Protein AF-A0A928K5H0-F1 (afdb_monomer)

Secondary structure (DSSP, 8-state):
-HHHHHHHHHHHHHHHHHHHHHHHHHHHHHHHHHHHHHHHHHHHHHHHHHHHHHHHHHHHHHHHHHHTS--HHHHHHHHHHHHHHHHHHHHHHHHHHHHHHH-

pLDDT: mean 87.51, std 7.93, range [52.03, 95.06]

Structure (mmCIF, N/CA/C/O backbone):
data_AF-A0A928K5H0-F1
#
_entry.id   AF-A0A928K5H0-F1
#
loop_
_atom_site.group_PDB
_atom_site.id
_atom_site.type_symbol
_atom_site.label_atom_id
_atom_site.label_alt_id
_atom_site.label_comp_id
_atom_site.label_asym_id
_atom_site.label_entity_id
_atom_site.label_seq_id
_atom_site.pdbx_PDB_ins_code
_atom_site.Cartn_x
_atom_site.Cartn_y
_atom_site.Cartn_z
_atom_site.occupancy
_atom_site.B_iso_or_equiv
_atom_site.auth_seq_id
_atom_site.auth_comp_id
_atom_site.auth_asym_id
_atom_site.auth_atom_id
_atom_site.pdbx_PDB_model_num
ATOM 1 N N . MET A 1 1 ? 52.995 -17.047 -34.465 1.00 59.91 1 MET A N 1
ATOM 2 C CA . MET A 1 1 ? 52.476 -16.317 -33.281 1.00 59.91 1 MET A CA 1
ATOM 3 C C . MET A 1 1 ? 51.305 -15.399 -33.643 1.00 59.91 1 MET A C 1
ATOM 5 O O . MET A 1 1 ? 50.323 -15.415 -32.923 1.00 59.91 1 MET A O 1
ATOM 9 N N . TRP A 1 2 ? 51.349 -14.673 -34.771 1.00 60.72 2 TRP A N 1
ATOM 10 C CA . TRP A 1 2 ? 50.247 -13.807 -35.237 1.00 60.72 2 TRP A CA 1
ATOM 11 C C . TRP A 1 2 ? 48.957 -14.559 -35.630 1.00 60.72 2 TRP A C 1
ATOM 13 O O . TRP A 1 2 ? 47.858 -14.081 -35.365 1.00 60.72 2 TRP A O 1
ATOM 23 N N . GLU A 1 3 ? 49.083 -15.775 -36.169 1.00 73.81 3 GLU A N 1
ATOM 24 C CA . GLU A 1 3 ? 47.952 -16.615 -36.613 1.00 73.81 3 GLU A CA 1
ATOM 25 C C . GLU A 1 3 ? 46.990 -17.032 -35.485 1.00 73.81 3 GLU A C 1
ATOM 27 O O . GLU A 1 3 ? 45.829 -17.320 -35.749 1.00 73.81 3 GLU A O 1
ATOM 32 N N . TYR A 1 4 ? 47.440 -17.002 -34.226 1.00 74.62 4 TYR A N 1
ATOM 33 C CA . TYR A 1 4 ? 46.629 -17.368 -33.055 1.00 74.62 4 TYR A CA 1
ATOM 34 C C . TYR A 1 4 ? 46.039 -16.155 -32.314 1.00 74.62 4 TYR A C 1
ATOM 36 O O . TYR A 1 4 ? 45.102 -16.297 -31.529 1.00 74.62 4 TYR A O 1
ATOM 44 N N . ILE A 1 5 ? 46.559 -14.950 -32.566 1.00 74.38 5 ILE A N 1
ATOM 45 C CA . ILE A 1 5 ? 46.117 -13.718 -31.891 1.00 74.38 5 ILE A CA 1
ATOM 46 C C . ILE A 1 5 ? 44.836 -13.172 -32.543 1.00 74.38 5 ILE A C 1
ATOM 48 O O . ILE A 1 5 ? 43.94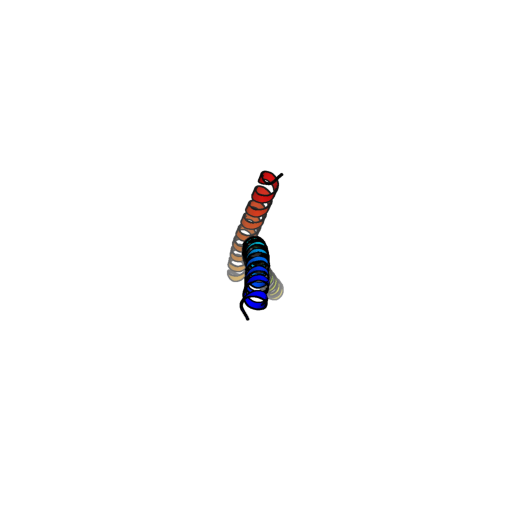5 -12.685 -31.857 1.00 74.38 5 ILE A O 1
ATOM 52 N N . LEU A 1 6 ? 44.701 -13.290 -33.867 1.00 76.44 6 LEU A N 1
ATOM 53 C CA . LEU A 1 6 ? 43.520 -12.804 -34.592 1.00 76.44 6 LEU A CA 1
ATOM 54 C C . LEU A 1 6 ? 42.212 -13.554 -34.248 1.00 76.44 6 LEU A C 1
ATOM 56 O O . LEU A 1 6 ? 41.209 -12.881 -34.003 1.00 76.44 6 LEU A O 1
ATOM 60 N N . PRO A 1 7 ? 42.181 -14.902 -34.174 1.00 80.06 7 PRO A N 1
ATOM 61 C CA . PRO A 1 7 ? 40.955 -15.636 -33.845 1.00 80.06 7 PRO A CA 1
ATOM 62 C C . PRO A 1 7 ? 40.490 -15.402 -32.403 1.00 80.06 7 PRO A C 1
ATOM 64 O O . PRO A 1 7 ? 39.307 -15.191 -32.159 1.00 80.06 7 PRO A O 1
ATOM 67 N N . THR A 1 8 ? 41.424 -15.347 -31.450 1.00 77.88 8 THR A N 1
ATOM 68 C CA . THR A 1 8 ? 41.111 -15.132 -30.026 1.00 77.88 8 THR A CA 1
ATOM 69 C C . THR A 1 8 ? 40.555 -13.728 -29.760 1.00 77.88 8 THR A C 1
ATOM 71 O O . THR A 1 8 ? 39.624 -13.552 -28.971 1.00 77.88 8 THR A O 1
ATOM 74 N N . LEU A 1 9 ? 41.051 -12.710 -30.470 1.00 79.25 9 LEU A N 1
ATOM 75 C CA . LEU A 1 9 ? 40.475 -11.363 -30.426 1.00 79.25 9 LEU A CA 1
ATOM 76 C C . LEU A 1 9 ? 39.068 -11.316 -31.036 1.00 79.25 9 LEU A C 1
ATOM 78 O O . LEU A 1 9 ? 38.190 -10.639 -30.506 1.00 79.25 9 LEU A O 1
ATOM 82 N N . PHE A 1 10 ? 38.818 -12.062 -32.111 1.00 84.00 10 PHE A N 1
ATOM 83 C CA . PHE A 1 10 ? 37.485 -12.137 -32.704 1.00 84.00 10 PHE A CA 1
ATOM 84 C C . PHE A 1 10 ? 36.472 -12.800 -31.757 1.00 84.00 10 PHE A C 1
ATOM 86 O O . PHE A 1 10 ? 35.386 -12.262 -31.538 1.00 84.00 10 PHE A O 1
ATOM 93 N N . GLU A 1 11 ? 36.847 -13.916 -31.128 1.00 83.12 11 GLU A N 1
ATOM 94 C CA . GLU A 1 11 ? 36.005 -14.626 -30.157 1.00 83.12 11 GLU A CA 1
ATOM 95 C C . GLU A 1 11 ? 35.631 -13.747 -28.954 1.00 83.12 11 GLU A C 1
ATOM 97 O O . GLU A 1 11 ? 34.465 -13.700 -28.555 1.00 83.12 11 GLU A O 1
ATOM 102 N N . THR A 1 12 ? 36.587 -12.988 -28.408 1.00 88.25 12 THR A N 1
ATOM 103 C CA . THR A 1 12 ? 36.326 -12.085 -27.271 1.00 88.25 12 THR A CA 1
ATOM 104 C C . THR A 1 12 ? 35.405 -10.921 -27.642 1.00 88.25 12 THR A C 1
ATOM 106 O O . THR A 1 12 ? 34.532 -10.554 -26.852 1.00 88.25 12 THR A O 1
ATOM 109 N N . ILE A 1 13 ? 35.530 -10.378 -28.856 1.00 89.75 13 ILE A N 1
ATOM 110 C CA . ILE A 1 13 ? 34.655 -9.315 -29.369 1.00 89.75 13 ILE A CA 1
ATOM 111 C C . ILE A 1 13 ? 33.220 -9.827 -29.566 1.00 89.75 13 ILE A C 1
ATOM 113 O O . ILE A 1 13 ? 32.265 -9.161 -29.156 1.00 89.75 13 ILE A O 1
ATOM 117 N N . VAL A 1 14 ? 33.050 -11.018 -30.150 1.00 90.31 14 VAL A N 1
ATOM 118 C CA . VAL A 1 14 ? 31.728 -11.635 -30.356 1.00 90.31 14 VAL A CA 1
ATOM 119 C C . VAL A 1 14 ? 31.061 -11.950 -29.017 1.00 90.31 14 VAL A C 1
ATOM 121 O O . VAL A 1 14 ? 29.890 -11.615 -28.821 1.00 90.31 14 VAL A O 1
ATOM 12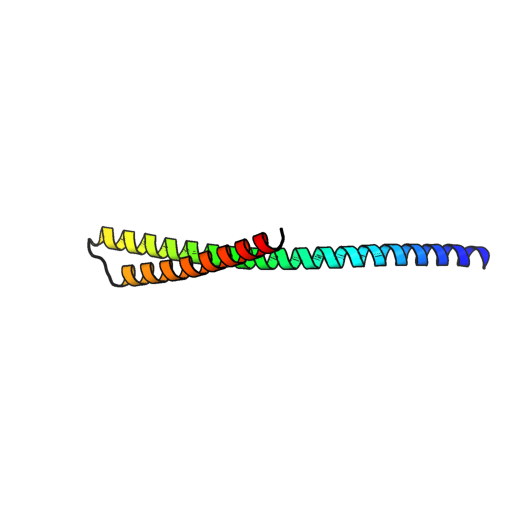4 N N . LEU A 1 15 ? 31.808 -12.522 -28.068 1.00 89.06 15 LEU A N 1
ATOM 125 C CA . LEU A 1 15 ? 31.301 -12.799 -26.726 1.00 89.06 15 LEU A CA 1
ATOM 126 C C . LEU A 1 15 ? 30.913 -11.504 -25.996 1.00 89.06 15 LEU A C 1
ATOM 128 O O . LEU A 1 15 ? 29.832 -11.429 -25.413 1.00 89.06 15 LEU A O 1
ATOM 132 N N . GLY A 1 16 ? 31.746 -10.462 -26.075 1.00 90.44 16 GLY A N 1
ATOM 133 C CA . GLY A 1 16 ? 31.464 -9.154 -25.483 1.00 90.44 16 GLY A CA 1
ATOM 134 C C . GLY A 1 16 ? 30.194 -8.507 -26.044 1.00 90.44 16 GLY A C 1
ATOM 135 O O . GLY A 1 16 ? 29.360 -8.019 -25.279 1.00 90.44 16 GLY A O 1
ATOM 136 N N . MET A 1 17 ? 29.989 -8.565 -27.364 1.00 91.25 17 MET A N 1
ATOM 137 C CA . MET A 1 17 ? 28.754 -8.087 -27.999 1.00 91.25 17 MET A CA 1
ATOM 138 C C . MET A 1 17 ? 27.521 -8.891 -27.566 1.00 91.25 17 MET A C 1
ATOM 140 O O . MET A 1 17 ? 26.471 -8.302 -27.288 1.00 91.25 17 MET A O 1
ATOM 144 N N . ALA A 1 18 ? 27.638 -10.217 -27.461 1.00 90.81 18 ALA A N 1
ATOM 145 C CA . ALA A 1 18 ? 26.551 -11.072 -26.990 1.00 90.81 18 ALA A CA 1
ATOM 146 C C . ALA A 1 18 ? 26.164 -10.747 -25.536 1.00 90.81 18 ALA A C 1
ATOM 148 O O . ALA A 1 18 ? 24.983 -10.556 -25.235 1.00 90.81 18 ALA A O 1
ATOM 149 N N . VAL A 1 19 ? 27.154 -10.601 -24.647 1.00 92.44 19 VAL A N 1
ATOM 150 C CA . VAL A 1 19 ? 26.941 -10.208 -23.245 1.00 92.44 19 VAL A CA 1
ATOM 151 C C . VAL A 1 19 ? 26.305 -8.822 -23.156 1.00 92.44 19 VAL A C 1
ATOM 153 O O . VAL A 1 19 ? 25.329 -8.657 -22.428 1.00 92.44 19 VAL A O 1
ATOM 156 N N . PHE A 1 20 ? 26.772 -7.844 -23.937 1.00 92.62 20 PHE A N 1
ATOM 157 C CA . PHE A 1 20 ? 26.186 -6.500 -23.962 1.00 92.62 20 PHE A CA 1
ATOM 158 C C . PHE A 1 20 ? 24.699 -6.519 -24.347 1.00 92.62 20 PHE A C 1
ATOM 160 O O . PHE A 1 20 ? 23.871 -5.854 -23.716 1.00 92.62 20 PHE A O 1
ATOM 167 N N . TYR A 1 21 ? 24.330 -7.314 -25.356 1.00 92.25 21 TYR A N 1
ATOM 168 C CA . TYR A 1 21 ? 22.936 -7.445 -25.775 1.00 92.25 21 TYR A CA 1
ATOM 169 C C . TYR A 1 21 ? 22.065 -8.097 -24.689 1.00 92.25 21 TYR A C 1
ATOM 171 O O . TYR A 1 21 ? 20.960 -7.619 -24.402 1.00 92.25 21 TYR A O 1
ATOM 179 N N . LEU A 1 22 ? 22.569 -9.150 -24.037 1.00 91.56 22 LEU A N 1
ATOM 180 C CA . LEU A 1 22 ? 21.879 -9.810 -22.926 1.00 91.56 22 LEU A CA 1
ATOM 181 C C . LEU A 1 22 ? 21.736 -8.889 -21.713 1.00 91.56 22 LEU A C 1
ATOM 183 O O . LEU A 1 22 ? 20.644 -8.798 -21.156 1.00 91.56 22 LEU A O 1
ATOM 187 N N . GLN A 1 23 ? 22.782 -8.148 -21.355 1.00 92.25 23 GLN A N 1
ATOM 188 C CA . GLN A 1 23 ? 22.766 -7.192 -20.250 1.00 92.25 23 GLN A CA 1
ATOM 189 C C . GLN A 1 23 ? 21.757 -6.067 -20.504 1.00 92.25 23 GLN A C 1
ATOM 191 O O . GLN A 1 23 ? 21.014 -5.676 -19.606 1.00 92.25 23 GLN A O 1
ATOM 196 N N . ARG A 1 24 ? 21.648 -5.583 -21.749 1.00 90.81 24 ARG A N 1
ATOM 197 C CA . ARG A 1 24 ? 20.635 -4.585 -22.123 1.00 90.81 24 ARG A CA 1
ATOM 198 C C . ARG A 1 24 ? 19.212 -5.132 -21.997 1.00 90.81 24 ARG A C 1
ATOM 200 O O . ARG A 1 24 ? 18.310 -4.391 -21.607 1.00 90.81 24 ARG A O 1
ATOM 207 N N . ARG A 1 25 ? 18.998 -6.415 -22.307 1.00 88.81 25 ARG A N 1
ATOM 208 C CA . ARG A 1 25 ? 17.710 -7.095 -22.090 1.00 88.81 25 ARG A CA 1
ATOM 209 C C . ARG A 1 25 ? 17.419 -7.332 -20.609 1.00 88.81 25 ARG A C 1
ATOM 211 O O . ARG A 1 25 ? 16.292 -7.081 -20.191 1.00 88.81 25 ARG A O 1
ATOM 218 N N . GLN A 1 26 ? 18.405 -7.766 -19.826 1.00 89.25 26 GLN A N 1
ATOM 219 C CA . GLN A 1 26 ? 18.280 -7.925 -18.374 1.00 89.25 26 GLN A CA 1
ATOM 220 C C . GLN A 1 26 ? 17.924 -6.598 -17.717 1.00 89.25 26 GLN A C 1
ATOM 222 O O . GLN A 1 26 ? 16.893 -6.527 -17.071 1.00 89.25 26 GLN A O 1
ATOM 227 N N . LYS A 1 27 ? 18.636 -5.510 -18.030 1.00 90.56 27 LYS A N 1
ATOM 228 C CA . LYS A 1 27 ? 18.358 -4.185 -17.461 1.00 90.56 27 LYS A CA 1
ATOM 229 C C . LYS A 1 27 ? 16.910 -3.721 -17.675 1.00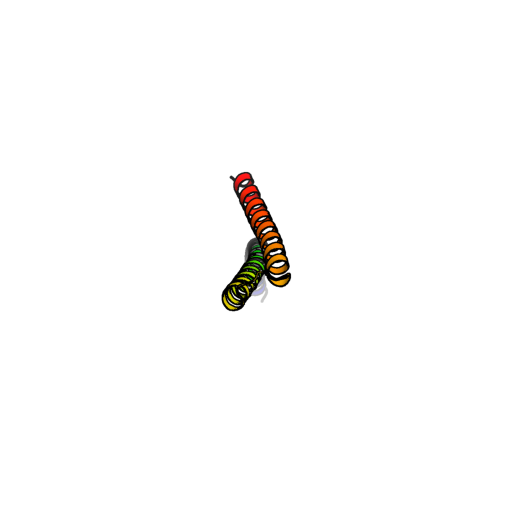 90.56 27 LYS A C 1
ATOM 231 O O . LYS A 1 27 ? 16.327 -3.111 -16.786 1.00 90.56 27 LYS A O 1
ATOM 236 N N . LYS A 1 28 ? 16.310 -4.026 -18.834 1.00 87.69 28 LYS A N 1
ATOM 237 C CA . LYS A 1 28 ? 14.881 -3.754 -19.081 1.00 87.69 28 LYS A CA 1
ATOM 238 C C . LYS A 1 28 ? 13.968 -4.624 -18.213 1.00 87.69 28 LYS A C 1
ATOM 240 O O . LYS A 1 28 ? 12.994 -4.127 -17.663 1.00 87.69 28 LYS A O 1
ATOM 245 N N . ARG A 1 29 ? 14.271 -5.920 -18.091 1.00 86.69 29 ARG A N 1
ATOM 246 C CA . ARG A 1 29 ? 13.508 -6.848 -17.239 1.00 86.69 29 ARG A CA 1
ATOM 247 C C . ARG A 1 29 ? 13.616 -6.486 -15.761 1.00 86.69 29 ARG A C 1
ATOM 249 O O . ARG A 1 29 ? 12.614 -6.556 -15.055 1.00 86.69 29 ARG A O 1
ATOM 256 N N . ASP A 1 30 ? 14.800 -6.090 -15.319 1.00 89.44 30 ASP A N 1
ATOM 257 C CA . ASP A 1 30 ? 15.074 -5.702 -13.942 1.00 89.44 30 ASP A CA 1
ATOM 258 C C . ASP A 1 30 ? 14.306 -4.427 -13.596 1.00 89.44 30 ASP A C 1
ATOM 260 O O . ASP A 1 30 ? 13.642 -4.404 -12.569 1.00 89.44 30 ASP A O 1
ATOM 264 N N . ALA A 1 31 ? 14.265 -3.435 -14.497 1.00 89.44 31 ALA A N 1
ATOM 265 C CA . ALA A 1 31 ? 13.453 -2.228 -14.315 1.00 89.44 31 ALA A CA 1
ATOM 266 C C . ALA A 1 31 ? 11.959 -2.549 -14.115 1.00 89.44 31 ALA A C 1
ATOM 268 O O . ALA A 1 31 ? 11.364 -2.123 -13.130 1.00 89.44 31 ALA A O 1
ATOM 269 N N . HIS A 1 32 ? 11.370 -3.388 -14.974 1.00 87.06 32 HIS A N 1
ATOM 270 C CA . HIS A 1 32 ? 9.976 -3.817 -14.798 1.00 87.06 32 HIS A CA 1
ATOM 271 C C . HIS A 1 32 ? 9.756 -4.643 -13.523 1.00 87.06 32 HIS A C 1
ATOM 273 O O . HIS A 1 32 ? 8.689 -4.601 -12.909 1.00 87.06 32 HIS A O 1
ATOM 279 N N . THR A 1 33 ? 10.754 -5.427 -13.115 1.00 87.62 33 THR A N 1
ATOM 280 C CA . THR A 1 33 ? 10.679 -6.225 -11.885 1.00 87.62 33 THR A CA 1
ATOM 281 C C . THR A 1 33 ? 10.746 -5.328 -10.650 1.00 87.62 33 THR A C 1
ATOM 283 O O . THR A 1 33 ? 9.991 -5.550 -9.702 1.00 87.62 33 THR A O 1
ATOM 286 N N . GLU A 1 34 ? 11.593 -4.299 -10.677 1.00 91.44 34 GLU A N 1
ATOM 287 C CA . GLU A 1 34 ? 11.720 -3.267 -9.648 1.00 91.44 34 GLU A CA 1
ATOM 288 C C . GLU A 1 34 ? 10.395 -2.511 -9.484 1.00 91.44 34 GLU A C 1
ATOM 290 O O . GLU A 1 34 ? 9.871 -2.458 -8.370 1.00 91.44 34 GLU A O 1
ATOM 295 N N . GLU A 1 35 ? 9.794 -2.037 -10.581 1.00 88.56 35 GLU A N 1
ATOM 296 C CA . GLU A 1 35 ? 8.484 -1.364 -10.592 1.00 88.56 35 GLU 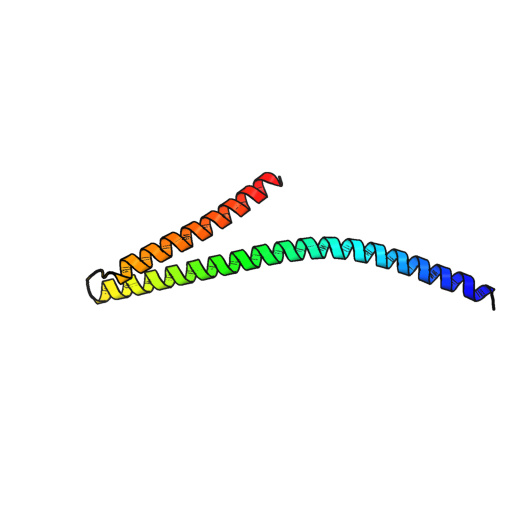A CA 1
ATOM 297 C C . GLU A 1 35 ? 7.396 -2.245 -9.964 1.00 88.56 3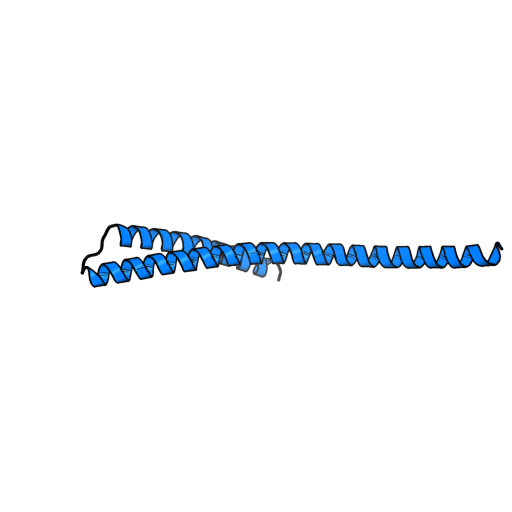5 GLU A C 1
ATOM 299 O O . GLU A 1 35 ? 6.722 -1.845 -9.010 1.00 88.56 35 GLU A O 1
ATOM 304 N N . ARG A 1 36 ? 7.287 -3.504 -10.407 1.00 87.19 36 ARG A N 1
ATOM 305 C CA . ARG A 1 36 ? 6.341 -4.474 -9.828 1.00 87.19 36 ARG A CA 1
ATOM 306 C C . ARG A 1 36 ? 6.637 -4.776 -8.359 1.00 87.19 36 ARG A C 1
ATOM 308 O O . ARG A 1 36 ? 5.721 -5.048 -7.584 1.00 87.19 36 ARG A O 1
ATOM 315 N N . SER A 1 37 ? 7.903 -4.778 -7.945 1.00 90.12 37 SER A N 1
ATOM 316 C CA . SER A 1 37 ? 8.276 -4.959 -6.537 1.00 90.12 37 SER A CA 1
ATOM 317 C C . SER A 1 37 ? 7.861 -3.762 -5.680 1.00 90.12 37 SER A C 1
ATOM 319 O O . SER A 1 37 ? 7.454 -3.946 -4.535 1.00 90.12 37 SER A O 1
ATOM 321 N N . ALA A 1 38 ? 7.950 -2.545 -6.222 1.00 90.94 38 ALA A N 1
ATOM 322 C CA . ALA A 1 38 ? 7.578 -1.319 -5.533 1.00 90.94 38 ALA A CA 1
ATOM 323 C C . ALA A 1 38 ? 6.059 -1.250 -5.332 1.00 90.94 38 ALA A C 1
ATOM 325 O O . ALA A 1 38 ? 5.608 -1.005 -4.213 1.00 90.94 38 ALA A O 1
ATOM 326 N N . ILE A 1 39 ? 5.281 -1.576 -6.371 1.00 91.06 39 ILE A N 1
ATOM 327 C CA . ILE A 1 39 ? 3.815 -1.672 -6.288 1.00 91.06 39 ILE A CA 1
ATOM 328 C C . ILE A 1 39 ? 3.405 -2.711 -5.237 1.00 91.06 39 ILE A C 1
ATOM 330 O O . ILE A 1 39 ? 2.648 -2.386 -4.326 1.00 91.06 39 ILE A O 1
ATOM 334 N N . ARG A 1 40 ? 3.984 -3.921 -5.278 1.00 89.75 40 ARG A N 1
ATOM 335 C CA . ARG A 1 40 ? 3.695 -4.977 -4.287 1.00 89.75 40 ARG A CA 1
ATOM 336 C C . ARG A 1 40 ? 4.053 -4.580 -2.856 1.00 89.75 40 ARG A C 1
ATOM 338 O O . ARG A 1 40 ? 3.331 -4.929 -1.923 1.00 89.75 40 ARG A O 1
ATOM 345 N N . ARG A 1 41 ? 5.157 -3.851 -2.656 1.00 92.56 41 ARG A N 1
ATOM 346 C CA . ARG A 1 41 ? 5.532 -3.322 -1.333 1.00 92.56 41 ARG A CA 1
ATOM 347 C C . ARG A 1 41 ? 4.500 -2.316 -0.825 1.00 92.56 41 ARG A C 1
ATOM 349 O O . ARG A 1 41 ? 4.104 -2.403 0.335 1.00 92.56 41 ARG A O 1
ATOM 356 N N . ARG A 1 42 ? 4.044 -1.399 -1.685 1.00 91.62 42 ARG A N 1
ATOM 357 C CA . ARG A 1 42 ? 3.013 -0.406 -1.344 1.00 91.62 42 ARG A CA 1
ATOM 358 C C . ARG A 1 42 ? 1.682 -1.077 -1.005 1.00 91.62 42 ARG A C 1
ATOM 360 O O . ARG A 1 42 ? 1.100 -0.762 0.028 1.00 91.62 42 ARG A O 1
ATOM 367 N N . GLU A 1 43 ? 1.259 -2.046 -1.810 1.00 91.81 43 GLU A N 1
ATOM 368 C CA . GLU A 1 43 ? 0.067 -2.858 -1.551 1.00 91.81 43 GLU A CA 1
ATOM 369 C C . GLU A 1 43 ? 0.155 -3.590 -0.204 1.00 91.81 43 GLU A C 1
ATOM 371 O O . GLU A 1 43 ? -0.765 -3.513 0.608 1.00 91.81 43 GLU A O 1
ATOM 376 N N . SER A 1 44 ? 1.286 -4.250 0.068 1.00 93.31 44 SER A N 1
ATOM 377 C CA . SER A 1 44 ? 1.498 -4.993 1.318 1.00 93.31 44 SER A CA 1
ATOM 378 C C . SER A 1 44 ? 1.397 -4.090 2.550 1.00 93.31 44 SER A C 1
ATOM 380 O O . SER A 1 44 ? 0.795 -4.478 3.550 1.00 93.31 44 SER A O 1
ATOM 382 N N . LEU A 1 45 ? 1.954 -2.875 2.483 1.00 93.81 45 LEU A N 1
ATOM 383 C CA . LEU A 1 45 ? 1.866 -1.897 3.570 1.00 93.81 45 LEU A CA 1
ATOM 384 C C . LEU A 1 45 ? 0.431 -1.416 3.798 1.00 93.81 45 LEU A C 1
ATOM 386 O O . LEU A 1 45 ? -0.022 -1.394 4.942 1.00 93.81 45 LEU A O 1
ATOM 390 N N . LEU A 1 46 ? -0.292 -1.069 2.731 1.00 92.69 46 LEU A N 1
ATOM 391 C CA . LEU A 1 46 ? -1.687 -0.631 2.834 1.00 92.69 46 LEU A CA 1
ATOM 392 C C . LEU A 1 46 ? -2.588 -1.744 3.381 1.00 92.69 46 LEU A C 1
ATOM 394 O O . LEU A 1 46 ? -3.425 -1.496 4.248 1.00 92.69 46 LEU A O 1
ATOM 398 N N . ASN A 1 47 ? -2.379 -2.986 2.944 1.00 92.56 47 ASN A N 1
ATOM 399 C CA . ASN A 1 47 ? -3.121 -4.134 3.457 1.00 92.56 47 ASN A CA 1
ATOM 400 C C . ASN A 1 47 ? -2.836 -4.382 4.951 1.00 92.56 47 ASN A C 1
ATOM 402 O O . ASN A 1 47 ? -3.743 -4.674 5.735 1.00 92.56 47 ASN A O 1
ATOM 406 N N . LEU A 1 48 ? -1.582 -4.208 5.379 1.00 94.56 48 LEU A N 1
ATOM 407 C CA . LEU A 1 48 ? -1.209 -4.305 6.789 1.00 94.56 48 LEU A CA 1
ATOM 408 C C . LEU A 1 48 ? -1.867 -3.199 7.630 1.00 94.56 48 LEU A C 1
ATOM 410 O O . LEU A 1 48 ? -2.399 -3.492 8.700 1.00 94.56 48 LEU A O 1
ATOM 414 N N . GLN A 1 49 ? -1.900 -1.957 7.137 1.00 93.38 49 GLN A N 1
ATOM 415 C CA . GLN A 1 49 ? -2.606 -0.848 7.791 1.00 93.38 49 GLN A CA 1
ATOM 416 C C . GLN A 1 49 ? -4.107 -1.128 7.922 1.00 93.38 49 GLN A C 1
ATOM 418 O O . GLN A 1 49 ? -4.670 -0.975 9.007 1.00 93.38 49 GLN A O 1
ATOM 423 N N . MET A 1 50 ? -4.741 -1.615 6.854 1.00 94.19 50 MET A N 1
ATOM 424 C CA . MET A 1 50 ? -6.152 -1.999 6.862 1.00 94.19 50 MET A CA 1
ATOM 425 C C . MET A 1 50 ? -6.429 -3.118 7.878 1.00 94.19 50 MET A C 1
ATOM 427 O O . MET A 1 50 ? -7.357 -3.027 8.683 1.00 94.19 50 MET A O 1
ATOM 431 N N . THR A 1 51 ? -5.586 -4.151 7.908 1.00 95.06 51 THR A N 1
ATOM 432 C CA . THR A 1 51 ? -5.706 -5.266 8.862 1.00 95.06 51 THR A CA 1
ATOM 433 C C . THR A 1 51 ? -5.552 -4.790 10.307 1.00 95.06 51 THR A C 1
ATOM 435 O O . THR A 1 51 ? -6.311 -5.201 11.191 1.00 95.06 51 THR A O 1
ATOM 438 N N . MET A 1 52 ? -4.605 -3.884 10.557 1.00 93.38 52 MET A N 1
ATOM 439 C CA . MET A 1 52 ? -4.377 -3.306 11.879 1.00 93.38 52 MET A CA 1
ATOM 440 C C . MET A 1 52 ? -5.565 -2.450 12.329 1.00 93.38 52 MET A C 1
ATOM 442 O O . MET A 1 52 ? -6.042 -2.612 13.451 1.00 93.38 52 MET A O 1
ATOM 446 N N . ALA A 1 53 ? -6.097 -1.597 11.451 1.00 93.00 53 ALA A N 1
ATOM 447 C CA . ALA A 1 53 ? -7.271 -0.782 11.750 1.00 93.00 53 ALA A CA 1
ATOM 448 C C . ALA A 1 53 ? -8.523 -1.647 11.983 1.00 93.00 53 ALA A C 1
ATOM 450 O O . ALA A 1 53 ? -9.278 -1.405 12.924 1.00 93.00 53 ALA A O 1
ATOM 451 N N . SER A 1 54 ? -8.704 -2.713 11.196 1.00 93.56 54 SER A N 1
ATOM 452 C CA . SER A 1 54 ? -9.767 -3.703 11.406 1.00 93.56 54 SER A CA 1
ATOM 453 C C . SER A 1 54 ? -9.633 -4.401 12.758 1.00 93.56 54 SER A C 1
ATOM 455 O O . SER A 1 54 ? -10.621 -4.560 13.469 1.00 93.56 54 SER A O 1
ATOM 457 N N . SER A 1 55 ? -8.413 -4.772 13.148 1.00 93.81 55 SER A N 1
ATOM 458 C CA . SER A 1 55 ? -8.138 -5.372 14.458 1.00 93.81 55 SER A CA 1
ATOM 459 C C . SER A 1 55 ? -8.411 -4.391 15.603 1.00 93.81 55 SER A C 1
ATOM 461 O O . SER A 1 55 ? -9.035 -4.771 16.592 1.00 93.81 55 SER A O 1
ATOM 463 N N . LYS A 1 56 ? -8.021 -3.112 15.461 1.00 91.50 56 LYS A N 1
ATOM 464 C CA . LYS A 1 56 ? -8.316 -2.051 16.443 1.00 91.50 56 LYS A CA 1
ATOM 465 C C . LYS A 1 56 ? -9.825 -1.863 16.612 1.00 91.50 56 LYS A C 1
ATOM 467 O O . LYS A 1 56 ? -10.305 -1.770 17.740 1.00 91.50 56 LYS A O 1
ATOM 472 N N . LEU A 1 57 ? -10.580 -1.862 15.512 1.00 93.06 57 LEU A N 1
ATOM 473 C CA . LEU A 1 57 ? -12.041 -1.780 15.539 1.00 93.06 57 LEU A CA 1
ATOM 474 C C . LEU A 1 57 ? -12.680 -3.027 16.169 1.00 93.06 57 LEU A C 1
ATOM 476 O O . LEU A 1 57 ? -13.575 -2.900 17.004 1.00 93.06 57 LEU A O 1
ATOM 480 N N . ALA A 1 58 ? -12.207 -4.226 15.827 1.00 93.25 58 ALA A N 1
ATOM 481 C CA . ALA A 1 58 ? -12.671 -5.477 16.428 1.00 93.25 58 ALA A CA 1
ATOM 482 C C . ALA A 1 58 ? -12.419 -5.509 17.947 1.00 93.25 58 ALA A C 1
ATOM 484 O O . ALA A 1 58 ? -13.287 -5.898 18.724 1.00 93.25 58 ALA A O 1
ATOM 485 N N . TYR A 1 59 ? -11.263 -5.020 18.392 1.00 91.88 59 TYR A N 1
ATOM 486 C CA . TYR A 1 59 ? -10.961 -4.900 19.813 1.00 91.88 59 TYR A CA 1
ATOM 487 C C . TYR A 1 59 ? -11.867 -3.873 20.508 1.00 91.88 59 TYR A C 1
ATOM 489 O O . TYR A 1 59 ? -12.486 -4.177 21.526 1.00 91.88 59 TYR A O 1
ATOM 497 N N . ALA A 1 60 ? -12.014 -2.674 19.935 1.00 90.94 60 ALA A N 1
ATOM 498 C CA . ALA A 1 60 ? -12.869 -1.632 20.502 1.00 90.94 60 ALA A CA 1
ATOM 499 C C . ALA A 1 60 ? -14.346 -2.060 20.577 1.00 90.94 60 ALA A C 1
ATOM 501 O O . ALA A 1 60 ? -15.044 -1.725 21.535 1.00 90.94 60 ALA A O 1
ATOM 502 N N . THR A 1 61 ? -14.826 -2.825 19.591 1.00 90.00 61 THR A N 1
ATOM 503 C CA . THR A 1 61 ? -16.181 -3.399 19.607 1.00 90.00 61 THR A CA 1
ATOM 504 C C . THR A 1 61 ? -16.332 -4.471 20.682 1.00 90.00 61 THR A C 1
ATOM 506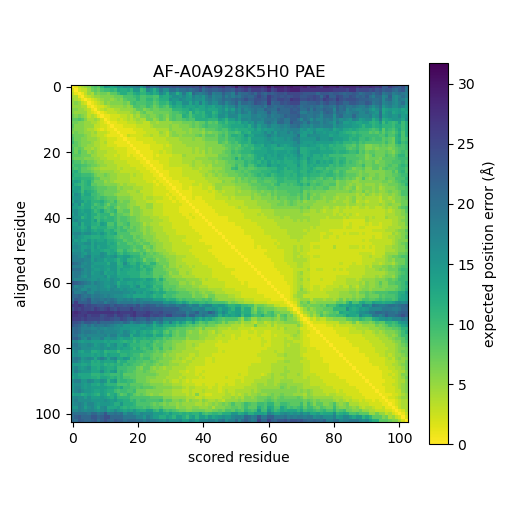 O O . THR A 1 61 ? -17.313 -4.425 21.420 1.00 90.00 61 THR A O 1
ATOM 509 N N . ALA A 1 62 ? -15.358 -5.372 20.846 1.00 91.81 62 ALA A N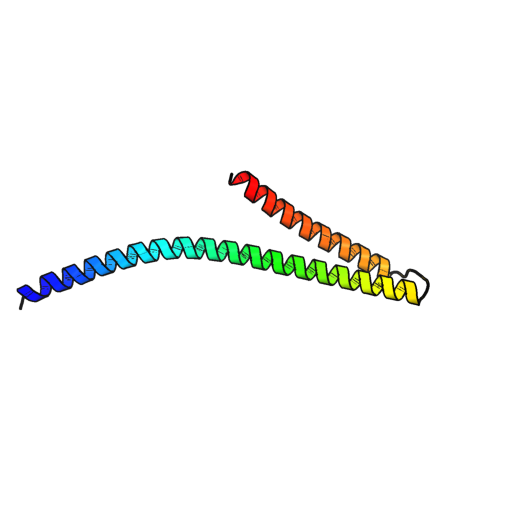 1
ATOM 510 C CA . ALA A 1 62 ? -15.366 -6.360 21.926 1.00 91.81 62 ALA A CA 1
ATOM 511 C C . ALA A 1 62 ? -15.421 -5.693 23.313 1.00 91.81 62 ALA A C 1
ATOM 513 O O . ALA A 1 62 ? -16.268 -6.046 24.132 1.00 91.81 62 ALA A O 1
ATOM 514 N N . VAL A 1 63 ? -14.603 -4.659 23.543 1.00 88.25 63 VAL A N 1
ATOM 515 C CA . VAL A 1 63 ? -14.608 -3.881 24.796 1.00 88.25 63 VAL A CA 1
ATOM 516 C C . VAL A 1 63 ? -15.948 -3.169 25.017 1.00 88.25 63 VAL A C 1
ATOM 518 O O . VAL A 1 63 ? -16.444 -3.118 26.143 1.00 88.25 63 VAL A O 1
ATOM 521 N N . ALA A 1 64 ? -16.558 -2.620 23.963 1.00 90.50 64 ALA A N 1
ATOM 522 C CA . ALA A 1 64 ? -17.865 -1.971 24.062 1.00 90.50 64 ALA A CA 1
ATOM 523 C C . ALA A 1 64 ? -18.986 -2.964 24.419 1.00 90.50 64 ALA A C 1
ATOM 525 O O . ALA A 1 64 ? -19.887 -2.612 25.183 1.00 90.50 64 ALA A O 1
ATOM 526 N N . ILE A 1 65 ? -18.913 -4.197 23.903 1.00 89.81 65 ILE A N 1
ATOM 527 C CA . ILE A 1 65 ? -19.839 -5.286 24.243 1.00 89.81 65 ILE A CA 1
ATOM 528 C C . ILE A 1 65 ? -19.652 -5.703 25.706 1.00 89.81 65 ILE A C 1
ATOM 530 O O . ILE A 1 65 ? -20.634 -5.763 26.441 1.00 89.81 65 ILE A O 1
ATOM 534 N N . GLU A 1 66 ? -18.410 -5.921 26.151 1.00 88.38 66 GLU A N 1
ATOM 535 C CA . GLU A 1 66 ? -18.097 -6.314 27.533 1.00 88.38 66 GLU A CA 1
ATOM 536 C C . GLU A 1 66 ? -18.568 -5.265 28.553 1.00 88.38 66 GLU A C 1
ATOM 538 O O . GLU A 1 66 ? -19.157 -5.597 29.580 1.00 88.38 66 GLU A O 1
ATOM 543 N N . ARG A 1 67 ? -18.353 -3.978 28.256 1.00 86.06 67 ARG A N 1
ATOM 544 C CA . ARG A 1 67 ? -18.726 -2.865 29.146 1.00 86.06 67 ARG A CA 1
ATOM 545 C C . ARG A 1 67 ? -20.188 -2.426 29.005 1.00 86.06 67 ARG A C 1
ATOM 547 O O . ARG A 1 67 ? -20.647 -1.601 29.798 1.00 86.06 67 ARG A O 1
ATOM 554 N N . GLY A 1 68 ? -20.905 -2.912 27.989 1.00 81.62 68 GLY A N 1
ATOM 555 C CA . GLY A 1 68 ? -22.287 -2.527 27.679 1.00 81.62 68 GLY A CA 1
ATOM 556 C C . GLY A 1 68 ? -22.475 -1.050 27.303 1.00 81.62 68 GLY A C 1
ATOM 557 O O . GLY A 1 68 ? -23.594 -0.539 27.355 1.00 81.62 68 GLY A O 1
ATOM 558 N N . LYS A 1 69 ? -21.392 -0.332 26.975 1.00 76.81 69 LYS A N 1
ATOM 559 C CA . LYS A 1 69 ? -21.393 1.098 26.631 1.00 76.81 69 LYS A CA 1
ATOM 560 C C . LYS A 1 69 ? -20.368 1.363 25.536 1.00 76.81 69 LYS A C 1
ATOM 562 O O . LYS A 1 69 ? -19.262 0.831 25.563 1.00 76.81 69 LYS A O 1
ATOM 567 N N . THR A 1 70 ? -20.728 2.209 24.577 1.00 72.50 70 THR A N 1
ATOM 568 C CA . THR A 1 70 ? -19.815 2.652 23.519 1.00 72.50 70 THR A CA 1
ATOM 569 C C . THR A 1 70 ? -19.047 3.888 23.980 1.00 72.50 70 THR A C 1
ATOM 571 O O . THR A 1 70 ? -19.650 4.928 24.251 1.00 72.50 70 THR A O 1
ATOM 574 N N . ASN A 1 71 ? -17.722 3.774 24.057 1.00 72.12 71 ASN A N 1
ATOM 575 C CA . ASN A 1 71 ? -16.826 4.830 24.542 1.00 72.12 71 ASN A CA 1
ATOM 576 C C . ASN A 1 71 ? -16.274 5.660 23.363 1.00 72.12 71 ASN A C 1
ATOM 578 O O . ASN A 1 71 ? -16.475 5.306 22.199 1.00 72.12 71 ASN A O 1
ATOM 582 N N . GLY A 1 72 ? -15.508 6.720 23.653 1.00 80.38 72 GLY A N 1
ATOM 583 C CA . GLY A 1 72 ? -14.767 7.490 22.637 1.00 80.38 72 GLY A CA 1
ATOM 584 C C . GLY A 1 72 ? -13.782 6.642 21.817 1.00 80.38 72 GLY A C 1
ATOM 585 O O . GLY A 1 72 ? -13.641 6.859 20.618 1.00 80.38 72 GLY A O 1
ATOM 586 N N . GLU A 1 73 ? -13.213 5.600 22.428 1.00 81.00 73 GLU A N 1
ATOM 587 C CA . GLU A 1 73 ? -12.299 4.644 21.782 1.00 81.00 73 GLU A CA 1
ATOM 588 C C . GLU A 1 73 ? -12.934 3.919 20.582 1.00 81.00 73 GLU A C 1
ATOM 590 O O . GLU A 1 73 ? -12.256 3.643 19.594 1.00 81.00 73 GLU A O 1
ATOM 595 N N . LEU A 1 74 ? -14.246 3.645 20.622 1.00 88.00 74 LEU A N 1
ATOM 596 C CA . LEU A 1 74 ? -14.946 3.012 19.501 1.00 88.00 74 LEU A CA 1
ATOM 597 C C . LEU A 1 74 ? -15.118 3.977 18.322 1.00 88.00 74 LEU A C 1
ATOM 599 O O . LEU A 1 74 ? -15.013 3.560 17.169 1.00 88.00 74 LEU A O 1
ATOM 603 N N . LYS A 1 75 ? -15.369 5.264 18.598 1.00 87.69 75 LYS A N 1
ATOM 604 C CA . LYS A 1 75 ? -15.425 6.302 17.557 1.00 87.69 75 LYS A CA 1
ATOM 605 C C . LYS A 1 75 ? -14.067 6.471 16.888 1.00 87.69 75 LYS A C 1
ATOM 607 O O . LYS A 1 75 ? -14.001 6.416 15.667 1.00 87.69 75 LYS A O 1
ATOM 612 N N . GLU A 1 76 ? -13.005 6.579 17.681 1.00 88.56 76 GLU A N 1
ATOM 613 C CA . GLU A 1 76 ? -11.638 6.706 17.171 1.00 88.56 76 GLU A CA 1
ATOM 614 C C . GLU A 1 76 ? -11.235 5.481 16.332 1.00 88.56 76 GLU A C 1
ATOM 616 O O . GLU A 1 76 ? -10.691 5.615 15.237 1.00 88.56 76 GLU A O 1
ATOM 621 N N . ALA A 1 77 ? -11.553 4.268 16.798 1.00 90.00 77 ALA A N 1
ATOM 622 C CA . ALA A 1 77 ? -11.281 3.049 16.040 1.00 90.00 77 ALA A CA 1
ATOM 623 C C . ALA A 1 77 ? -12.075 2.986 14.723 1.00 90.00 77 ALA A C 1
ATOM 625 O O . ALA A 1 77 ? -11.560 2.504 13.714 1.00 90.00 77 ALA A O 1
ATOM 626 N N . LYS A 1 78 ? -13.315 3.491 14.711 1.00 91.75 78 LYS A N 1
ATOM 627 C CA . LYS A 1 78 ? -14.146 3.574 13.504 1.00 91.75 78 LYS A CA 1
ATOM 628 C C . LYS A 1 78 ? -13.589 4.582 12.495 1.00 91.75 78 LYS A C 1
ATOM 630 O O . LYS A 1 78 ? -13.573 4.281 11.305 1.00 91.75 78 LYS A O 1
ATOM 635 N N . GLU A 1 79 ? -13.151 5.752 12.952 1.00 93.00 79 GLU A N 1
ATOM 636 C CA . GLU A 1 79 ? -12.536 6.773 12.093 1.00 93.00 79 GLU A CA 1
ATOM 637 C C . GLU A 1 79 ? -11.237 6.251 11.472 1.00 93.00 79 GLU A C 1
ATOM 639 O O . GLU A 1 79 ? -11.113 6.253 10.248 1.00 93.00 79 GLU A O 1
ATOM 644 N N . ALA A 1 80 ? -10.349 5.665 12.283 1.00 90.50 80 ALA A N 1
ATOM 645 C CA . ALA A 1 80 ? -9.110 5.052 11.801 1.00 90.50 80 ALA A CA 1
ATOM 646 C C . ALA A 1 80 ? -9.360 3.926 10.778 1.00 90.50 80 ALA A C 1
ATOM 648 O O . ALA A 1 80 ? -8.624 3.785 9.802 1.00 90.50 80 ALA A O 1
ATOM 649 N N . TYR A 1 81 ? -10.414 3.124 10.972 1.00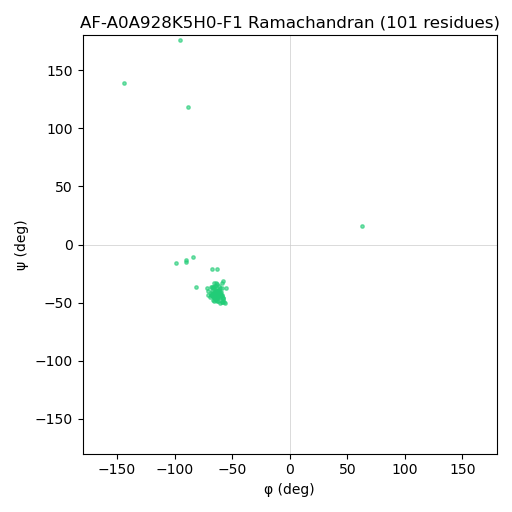 92.81 81 TYR A N 1
ATOM 650 C CA . TYR A 1 81 ? -10.826 2.115 9.995 1.00 92.81 81 TYR A CA 1
ATOM 651 C C . TYR A 1 81 ? -11.311 2.739 8.681 1.00 92.81 81 TYR A C 1
ATOM 653 O O . TYR A 1 81 ? -10.958 2.243 7.611 1.00 92.81 81 TYR A O 1
ATOM 661 N N . SER A 1 82 ? -12.113 3.809 8.742 1.00 92.25 82 SER A N 1
ATOM 662 C CA . SER A 1 82 ? -12.614 4.481 7.536 1.00 92.25 82 SER A CA 1
ATOM 663 C C . SER A 1 82 ? -11.475 5.066 6.711 1.00 92.25 82 SER A C 1
ATOM 665 O O . SER A 1 82 ? -11.443 4.848 5.503 1.00 92.25 82 SER A O 1
ATOM 667 N N . GLU A 1 83 ? -10.521 5.730 7.364 1.00 93.81 83 GLU A N 1
ATOM 668 C CA . GLU A 1 83 ? -9.348 6.317 6.713 1.00 93.81 83 GLU A CA 1
ATOM 669 C C . GLU A 1 83 ? -8.477 5.243 6.044 1.00 93.81 83 GLU A C 1
ATOM 671 O O . GLU A 1 83 ? -8.164 5.340 4.857 1.00 93.81 83 GLU A O 1
ATOM 676 N N . ALA A 1 84 ? -8.154 4.159 6.763 1.00 92.25 84 ALA A N 1
ATOM 677 C CA . ALA A 1 84 ? -7.374 3.054 6.204 1.00 92.25 84 ALA A CA 1
ATOM 678 C C . ALA A 1 84 ? -8.085 2.384 5.015 1.00 92.25 84 ALA A C 1
ATOM 680 O O . ALA A 1 84 ? -7.453 2.039 4.014 1.00 92.25 84 ALA A O 1
ATOM 681 N N . ARG A 1 85 ? -9.413 2.235 5.099 1.00 91.81 85 ARG A N 1
ATOM 682 C CA . ARG A 1 85 ? -10.236 1.690 4.014 1.00 91.81 85 ARG A CA 1
ATOM 683 C C . ARG A 1 85 ? -10.228 2.601 2.791 1.00 91.81 85 ARG A C 1
ATOM 685 O O . ARG A 1 85 ? -10.092 2.102 1.679 1.00 91.81 85 ARG A O 1
ATOM 692 N N . GLU A 1 86 ? -10.384 3.907 2.975 1.00 94.25 86 GLU A N 1
ATOM 693 C CA . GLU A 1 86 ? -10.351 4.881 1.879 1.00 94.25 86 GLU A CA 1
ATOM 694 C C . GLU A 1 86 ? -8.991 4.891 1.180 1.00 94.25 86 GLU A C 1
ATOM 696 O O . GLU A 1 86 ? -8.946 4.823 -0.048 1.00 94.25 86 GLU A O 1
ATOM 701 N N . ALA A 1 87 ? -7.891 4.865 1.937 1.00 91.75 87 ALA A N 1
ATOM 702 C CA . ALA A 1 87 ? -6.543 4.770 1.379 1.00 91.75 87 ALA A CA 1
ATOM 703 C C . ALA A 1 87 ? -6.333 3.474 0.574 1.00 91.75 87 ALA A C 1
ATOM 705 O O . ALA A 1 87 ? -5.753 3.499 -0.515 1.00 91.75 87 ALA A O 1
ATOM 706 N N . TYR A 1 88 ? -6.833 2.340 1.076 1.00 91.12 88 TYR A N 1
ATOM 707 C CA . TYR A 1 88 ? -6.752 1.063 0.366 1.00 91.12 88 TYR A CA 1
ATOM 708 C C . TYR A 1 88 ? -7.596 1.059 -0.918 1.00 91.12 88 TYR A C 1
ATOM 710 O O . TYR A 1 88 ? -7.119 0.636 -1.970 1.00 91.12 88 TYR A O 1
ATOM 718 N N . LEU A 1 89 ? -8.824 1.587 -0.871 1.00 91.50 89 LEU A N 1
ATOM 719 C CA . LEU A 1 89 ? -9.689 1.713 -2.048 1.00 91.50 89 LEU A CA 1
ATOM 720 C C . LEU A 1 89 ? -9.106 2.663 -3.096 1.00 91.50 89 LEU A C 1
ATOM 722 O O . LEU A 1 89 ? -9.176 2.365 -4.286 1.00 91.50 89 LEU A O 1
ATOM 726 N N . ALA A 1 90 ? -8.505 3.777 -2.674 1.00 93.50 90 ALA A N 1
ATOM 727 C CA . ALA A 1 90 ? -7.818 4.693 -3.577 1.00 93.50 90 ALA A CA 1
ATOM 728 C C . ALA A 1 90 ? -6.687 3.979 -4.332 1.00 93.50 90 ALA A C 1
ATOM 730 O O . ALA A 1 90 ? -6.609 4.087 -5.552 1.00 93.50 90 ALA A O 1
ATOM 731 N N . PHE A 1 91 ? -5.882 3.169 -3.638 1.00 91.44 91 PHE A N 1
ATOM 732 C CA . PHE A 1 91 ? -4.845 2.357 -4.275 1.00 91.44 91 PHE A CA 1
ATOM 733 C C . PHE A 1 91 ? -5.416 1.333 -5.268 1.00 91.44 91 PHE A C 1
ATOM 735 O O . PHE A 1 91 ? -4.895 1.204 -6.374 1.00 91.44 91 PHE A O 1
ATOM 742 N N . LEU A 1 92 ? -6.499 0.631 -4.916 1.00 91.25 92 LEU A N 1
ATOM 743 C CA . LEU A 1 92 ? -7.149 -0.306 -5.840 1.00 91.25 92 LEU A CA 1
ATOM 744 C C . LEU A 1 92 ? -7.688 0.403 -7.087 1.00 91.25 92 LEU A C 1
ATOM 746 O O . LEU A 1 92 ? -7.528 -0.108 -8.193 1.00 91.25 92 LEU A O 1
ATOM 750 N N . ASN A 1 93 ? -8.274 1.589 -6.923 1.00 92.75 93 ASN A N 1
ATOM 751 C CA . ASN A 1 93 ? -8.751 2.404 -8.037 1.00 92.75 93 ASN A CA 1
ATOM 752 C C . ASN A 1 93 ? -7.594 2.890 -8.922 1.00 92.75 93 ASN A C 1
ATOM 754 O O . ASN A 1 93 ? -7.715 2.836 -10.143 1.00 92.75 93 ASN A O 1
ATOM 758 N N . GLU A 1 94 ? -6.467 3.314 -8.335 1.00 90.69 94 GLU A N 1
ATOM 759 C CA . GLU A 1 94 ? -5.244 3.666 -9.076 1.00 90.69 94 GLU A CA 1
ATOM 760 C C . GL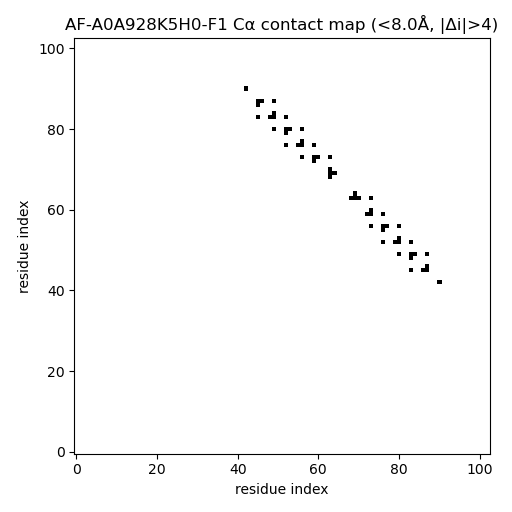U A 1 94 ? -4.751 2.482 -9.924 1.00 90.69 94 GLU A C 1
ATOM 762 O O . GLU A 1 94 ? -4.441 2.653 -11.102 1.00 90.69 94 GLU A O 1
ATOM 767 N N . GLN A 1 95 ? -4.710 1.274 -9.353 1.00 89.62 95 GLN A N 1
ATOM 768 C CA . GLN A 1 95 ? -4.286 0.067 -10.071 1.00 89.62 95 GLN A CA 1
ATOM 769 C C . GLN A 1 95 ? -5.282 -0.347 -11.163 1.00 89.62 95 GLN A C 1
ATOM 771 O O . GLN A 1 95 ? -4.868 -0.698 -12.265 1.00 89.62 95 GLN A O 1
ATOM 776 N N . ALA A 1 96 ? -6.587 -0.276 -10.889 1.00 89.25 96 ALA A N 1
ATOM 777 C CA . ALA A 1 96 ? -7.622 -0.593 -11.869 1.00 89.25 96 ALA A CA 1
ATOM 778 C C . ALA A 1 96 ? -7.599 0.385 -13.052 1.00 89.25 96 ALA A C 1
ATOM 780 O O . ALA A 1 96 ? -7.676 -0.040 -14.201 1.00 89.25 96 ALA A O 1
ATOM 781 N N . ALA A 1 97 ? -7.438 1.685 -12.783 1.00 90.50 97 ALA A N 1
ATOM 782 C CA . ALA A 1 97 ? -7.297 2.697 -13.823 1.00 90.50 97 ALA A CA 1
ATOM 783 C C . ALA A 1 97 ? -6.029 2.480 -14.660 1.00 90.50 97 ALA A C 1
ATOM 785 O O . ALA A 1 97 ? -6.093 2.583 -15.880 1.00 90.50 97 ALA A O 1
ATOM 786 N N . ALA A 1 98 ? -4.899 2.141 -14.028 1.00 85.75 98 ALA A N 1
ATOM 787 C CA . ALA A 1 98 ? -3.669 1.815 -14.747 1.00 85.75 98 ALA A CA 1
ATOM 788 C C . ALA A 1 98 ? -3.850 0.599 -15.669 1.00 85.75 98 ALA A C 1
ATOM 790 O O . ALA A 1 98 ? -3.430 0.648 -16.819 1.00 85.75 98 ALA A O 1
ATOM 791 N N . HIS A 1 99 ? -4.529 -0.451 -15.198 1.00 84.56 99 HIS A N 1
ATOM 792 C CA . HIS A 1 99 ? -4.771 -1.653 -15.994 1.00 84.56 99 HIS A CA 1
ATOM 793 C C . HIS A 1 99 ? -5.702 -1.396 -17.190 1.00 84.56 99 HIS A C 1
ATOM 795 O O . HIS A 1 99 ? -5.409 -1.844 -18.290 1.00 84.56 99 HIS A O 1
ATOM 801 N N . LEU A 1 100 ? -6.776 -0.618 -17.003 1.00 83.25 100 LEU A N 1
ATOM 802 C CA . LEU A 1 100 ? -7.720 -0.262 -18.074 1.00 83.25 100 LEU A CA 1
ATOM 803 C C . LEU A 1 100 ? -7.121 0.646 -19.161 1.00 83.25 100 LEU A C 1
ATOM 805 O O . LEU A 1 100 ? -7.686 0.735 -20.244 1.00 83.25 100 LEU A O 1
ATOM 809 N N . LEU A 1 101 ? -6.037 1.368 -18.863 1.00 73.94 101 LEU A N 1
ATOM 810 C CA . LEU A 1 101 ? -5.334 2.228 -19.823 1.00 73.94 101 LEU A CA 1
ATOM 811 C C . LEU A 1 101 ? -4.219 1.490 -20.585 1.00 73.94 101 LEU A C 1
ATOM 813 O O . LEU A 1 101 ? -3.688 2.042 -21.548 1.00 73.94 101 LEU A O 1
ATOM 817 N N . GLU A 1 102 ? -3.830 0.294 -20.133 1.00 62.97 102 GLU A N 1
ATOM 818 C CA . GLU A 1 102 ? -2.816 -0.550 -20.780 1.00 62.97 102 GLU A CA 1
ATOM 819 C C . GLU A 1 102 ? -3.403 -1.533 -21.818 1.00 62.97 102 GLU A C 1
ATOM 821 O O . GLU A 1 102 ? -2.629 -2.046 -22.632 1.00 62.97 102 GLU A O 1
ATOM 826 N N . ASP A 1 103 ? -4.726 -1.759 -21.814 1.00 52.03 103 ASP A N 1
ATOM 827 C CA . ASP A 1 103 ? -5.487 -2.567 -22.794 1.00 52.03 103 ASP A CA 1
ATOM 828 C C . ASP A 1 103 ? -5.932 -1.750 -24.028 1.00 52.03 103 ASP A C 1
ATOM 830 O O . ASP A 1 103 ? -5.871 -2.302 -25.156 1.00 52.03 103 ASP A O 1
#

Foldseek 3Di:
DVVVVVVVVVVVVVVVVVVVVVVVVVVVVVVVVVVVVVLVVVLVVLVVQLVVLVVQLVVQVVVCVVVVHRDVSNVVSVVSNVVSVVVNVVSVVVVVVVVVVVD

Nearest PDB structures (foldseek):
  5c22-assembly3_C  TM=7.458E-01  e=2.555E+00  Escherichia coli

Sequence (103 aa):
MWEYILPTLFETIVLGMAVFYLQRRQKKRDAHTEERSAIRRRESLLNLQMTMASSKLAYATAVAIERGKTNGELKEAKEAYSEAREAYLAFLNEQAAAHLLED

Mean predicted aligned error: 8.23 Å

Radius of gyration: 27.94 Å; Cα contacts (8 Å, |Δi|>4): 29; chains: 1; bounding box: 75×25×66 Å

Solvent-accessible surface area (backbone atoms only — not comparable to full-atom values): 5494 Å² total; per-residue (Å²): 120,70,84,63,52,58,58,56,52,50,52,52,52,54,52,50,53,51,49,53,56,50,51,57,53,46,54,53,52,49,52,56,48,51,53,54,50,50,53,51,50,52,51,52,51,42,52,49,48,33,52,50,26,49,50,46,31,54,50,34,49,52,53,23,61,75,68,72,47,86,54,72,63,40,55,53,24,49,50,50,30,51,52,33,47,51,56,42,50,50,52,52,49,54,51,52,54,54,54,69,73,75,112